Protein AF-A0A453B4H2-F1 (afdb_monomer)

Radius of gyration: 14.05 Å; Cα contacts (8 Å, |Δi|>4): 141; chains: 1; bounding box: 29×23×52 Å

pLDDT: mean 83.62, std 16.81, range [34.38, 98.0]

Solvent-accessible surface area (backbone atoms only — not comparable to full-atom values): 5485 Å² total; per-residue (Å²): 131,85,78,70,83,67,86,70,50,52,25,37,33,39,45,48,61,39,77,79,35,40,33,42,37,40,40,33,31,71,83,77,72,44,76,48,77,50,73,50,70,50,88,56,95,78,44,57,68,60,50,52,51,48,64,71,58,46,49,67,32,55,40,44,73,66,66,92,77,44,59,90,72,42,47,65,68,54,53,52,42,66,75,74,42,88,73,39,64,80,119

Structure (mmCIF, N/CA/C/O backbone):
data_AF-A0A453B4H2-F1
#
_entry.id   AF-A0A453B4H2-F1
#
loop_
_atom_site.group_PDB
_atom_site.id
_atom_site.type_symbol
_atom_site.label_atom_id
_atom_site.label_alt_id
_atom_site.label_comp_id
_atom_site.label_asym_id
_atom_site.label_entity_id
_atom_site.label_seq_id
_atom_site.pdbx_PDB_ins_code
_atom_site.Cartn_x
_atom_site.Cartn_y
_atom_site.Cartn_z
_atom_site.occupancy
_atom_site.B_iso_or_equiv
_atom_site.auth_seq_id
_atom_site.auth_comp_id
_atom_site.auth_asym_id
_atom_site.auth_atom_id
_atom_site.pdbx_PDB_model_num
ATOM 1 N N . GLY A 1 1 ? 1.262 -10.638 36.484 1.00 34.38 1 GLY A N 1
ATOM 2 C CA . GLY A 1 1 ? 0.414 -9.624 35.836 1.00 34.38 1 GLY A CA 1
ATOM 3 C C . GLY A 1 1 ? -0.126 -10.219 34.561 1.00 34.38 1 GLY A C 1
ATOM 4 O O . GLY A 1 1 ? 0.646 -10.834 33.841 1.00 34.38 1 GLY A O 1
ATOM 5 N N . VAL A 1 2 ? -1.432 -10.122 34.328 1.00 39.19 2 VAL A N 1
ATOM 6 C CA . VAL A 1 2 ? -2.045 -10.561 33.070 1.00 39.19 2 VAL A CA 1
ATOM 7 C C . VAL A 1 2 ? -1.679 -9.529 32.011 1.00 39.19 2 VAL A C 1
ATOM 9 O O . VAL A 1 2 ? -2.105 -8.380 32.100 1.00 39.19 2 VAL A O 1
ATOM 12 N N . THR A 1 3 ? -0.861 -9.917 31.039 1.00 41.78 3 THR A N 1
ATOM 13 C CA . THR A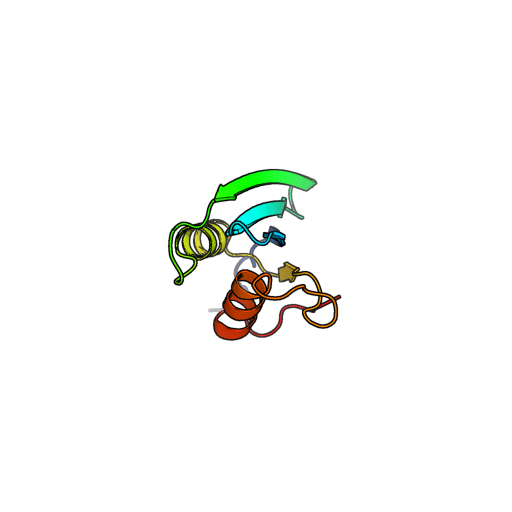 1 3 ? -0.668 -9.129 29.824 1.00 41.78 3 THR A CA 1
ATOM 14 C C . THR A 1 3 ? -1.994 -9.160 29.076 1.00 41.78 3 THR A C 1
ATOM 16 O O . THR A 1 3 ? -2.334 -10.169 28.462 1.00 41.78 3 THR A O 1
ATOM 19 N N . ILE A 1 4 ? -2.785 -8.089 29.170 1.00 51.50 4 ILE A N 1
ATOM 20 C CA . ILE A 1 4 ? -3.865 -7.866 28.208 1.00 51.50 4 ILE A CA 1
ATOM 21 C C . ILE A 1 4 ? -3.162 -7.846 26.855 1.00 51.50 4 ILE A C 1
ATOM 23 O O . ILE A 1 4 ? -2.243 -7.050 26.669 1.00 51.50 4 ILE A O 1
ATOM 27 N N . ALA A 1 5 ? -3.504 -8.782 25.968 1.00 52.59 5 ALA A N 1
ATOM 28 C CA . ALA A 1 5 ? -3.020 -8.779 24.596 1.00 52.59 5 ALA A CA 1
ATOM 29 C C . ALA A 1 5 ? -3.373 -7.407 24.010 1.00 52.59 5 ALA A C 1
ATOM 31 O O . ALA A 1 5 ? -4.542 -7.132 23.749 1.00 52.59 5 ALA A O 1
ATOM 32 N N . GLY A 1 6 ? -2.369 -6.526 23.965 1.00 52.59 6 GLY A N 1
ATOM 33 C CA . GLY A 1 6 ? -2.528 -5.114 23.662 1.00 52.59 6 GLY A CA 1
ATOM 34 C C . GLY A 1 6 ? -3.232 -4.939 22.327 1.00 52.59 6 GLY A C 1
ATOM 35 O O . GLY A 1 6 ? -3.016 -5.728 21.409 1.00 52.59 6 GLY A O 1
ATOM 36 N N . ASP A 1 7 ? -4.102 -3.936 22.290 1.00 62.72 7 ASP A N 1
ATOM 37 C CA . ASP A 1 7 ? -4.931 -3.492 21.172 1.00 62.72 7 ASP A CA 1
ATOM 38 C C . ASP A 1 7 ? -4.197 -3.680 19.831 1.00 62.72 7 ASP A C 1
ATOM 40 O O . ASP A 1 7 ? -3.326 -2.891 19.464 1.00 62.72 7 ASP A O 1
ATOM 44 N N . ARG A 1 8 ? -4.474 -4.787 19.126 1.00 75.94 8 ARG A N 1
ATOM 45 C CA . ARG A 1 8 ? -3.884 -5.009 17.801 1.00 75.94 8 ARG A CA 1
ATOM 46 C C . ARG A 1 8 ? -4.388 -3.897 16.884 1.00 75.94 8 ARG A C 1
ATOM 48 O O . ARG A 1 8 ? -5.563 -3.531 16.964 1.00 75.94 8 ARG A O 1
ATOM 55 N N . SER A 1 9 ? -3.524 -3.384 16.012 1.00 86.62 9 SER A N 1
ATOM 56 C CA . SER A 1 9 ? -3.883 -2.324 15.067 1.00 86.62 9 SER A CA 1
ATOM 57 C C . SER A 1 9 ? -5.185 -2.639 14.330 1.00 86.62 9 SER A C 1
ATOM 59 O O . SER A 1 9 ? -5.430 -3.764 13.917 1.00 86.62 9 SER A O 1
ATOM 61 N N . SER A 1 10 ? -6.069 -1.668 14.156 1.00 92.94 10 SER A N 1
ATOM 62 C CA . SER A 1 10 ? -7.333 -1.876 13.438 1.00 92.94 10 SER A CA 1
ATOM 63 C C . SER A 1 10 ? -7.197 -1.670 11.930 1.00 92.94 10 SER A C 1
ATOM 65 O O . SER A 1 10 ? -8.195 -1.759 11.214 1.00 92.94 10 SER A O 1
ATOM 67 N N . PHE A 1 11 ? -5.984 -1.400 11.441 1.00 95.19 11 PHE A N 1
ATOM 68 C CA . PHE A 1 11 ? -5.749 -1.081 10.042 1.00 95.19 11 PHE A CA 1
ATOM 69 C C . PHE A 1 11 ? -5.626 -2.325 9.162 1.00 95.19 11 PHE A C 1
ATOM 71 O O . PHE A 1 11 ? -4.876 -3.266 9.447 1.00 95.19 11 PHE A O 1
ATOM 78 N N . VAL A 1 12 ? -6.330 -2.273 8.034 1.00 95.50 12 VAL A N 1
ATOM 79 C CA . VAL A 1 12 ? -6.130 -3.124 6.860 1.00 95.50 12 VAL A CA 1
ATOM 80 C C . VAL A 1 12 ? -5.631 -2.233 5.728 1.00 95.50 12 VAL A C 1
ATOM 82 O O . VAL A 1 12 ? -6.239 -1.203 5.441 1.00 95.50 12 VAL A O 1
ATOM 85 N N . ILE A 1 13 ? -4.531 -2.615 5.084 1.00 96.25 13 ILE A N 1
ATOM 86 C CA . ILE A 1 13 ? -3.922 -1.842 3.996 1.00 96.25 13 ILE A CA 1
ATOM 87 C C . ILE A 1 13 ? -4.040 -2.614 2.688 1.00 96.25 13 ILE A C 1
ATOM 89 O O . ILE A 1 13 ? -3.564 -3.737 2.596 1.00 96.25 13 ILE A O 1
ATOM 93 N N . GLY A 1 14 ? -4.623 -2.008 1.661 1.00 95.88 14 GLY A N 1
ATOM 94 C CA . GLY A 1 14 ? -4.482 -2.445 0.275 1.00 95.88 14 GLY A CA 1
ATOM 95 C C . GLY A 1 14 ? -3.341 -1.695 -0.404 1.00 9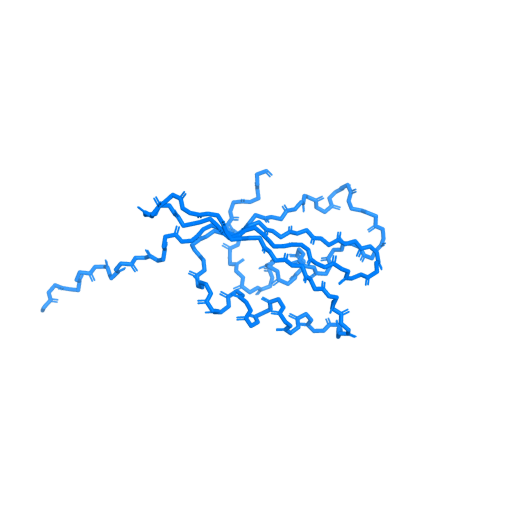5.88 14 GLY A C 1
ATOM 96 O O . GLY A 1 14 ? -3.258 -0.473 -0.270 1.00 95.88 14 GLY A O 1
ATOM 97 N N . LEU A 1 15 ? -2.487 -2.403 -1.142 1.00 95.56 15 LEU A N 1
ATOM 98 C CA . LEU A 1 15 ? -1.444 -1.797 -1.971 1.00 95.56 15 LEU A CA 1
ATOM 99 C C . LEU A 1 15 ? -1.561 -2.276 -3.415 1.00 95.56 15 LEU A C 1
ATOM 101 O O . LEU A 1 15 ? -1.772 -3.459 -3.666 1.00 95.56 15 LEU A O 1
ATOM 105 N N . ILE A 1 16 ? -1.353 -1.370 -4.361 1.00 93.06 16 ILE A N 1
ATOM 106 C CA . ILE A 1 16 ? -1.225 -1.681 -5.786 1.00 93.06 16 ILE A CA 1
ATOM 107 C C . ILE A 1 16 ? -0.087 -0.858 -6.371 1.00 93.06 16 ILE A C 1
ATOM 109 O O . ILE A 1 16 ? 0.115 0.281 -5.963 1.00 93.06 16 ILE A O 1
ATOM 113 N N . GLU A 1 17 ? 0.636 -1.415 -7.335 1.00 93.06 17 GLU A N 1
ATOM 114 C CA . GLU A 1 17 ? 1.650 -0.681 -8.085 1.00 93.06 17 GLU A CA 1
ATOM 115 C C . GLU A 1 17 ? 1.439 -0.817 -9.592 1.00 93.06 17 GLU A C 1
ATOM 117 O O . GLU A 1 17 ? 0.830 -1.782 -10.062 1.00 93.06 17 GLU A O 1
ATOM 122 N N . ASN A 1 18 ? 1.964 0.140 -10.354 1.00 90.19 18 ASN A N 1
ATOM 123 C CA . ASN A 1 18 ? 2.069 0.053 -11.808 1.00 90.19 18 ASN A CA 1
ATOM 124 C C . ASN A 1 18 ? 3.533 -0.057 -12.274 1.00 90.19 18 ASN A C 1
ATOM 126 O O . ASN A 1 18 ? 4.473 0.009 -11.485 1.00 90.19 18 ASN A O 1
ATOM 130 N N . ARG A 1 19 ? 3.741 -0.194 -13.592 1.00 87.94 19 ARG A N 1
ATOM 131 C CA . ARG A 1 19 ? 5.086 -0.318 -14.195 1.00 87.94 19 ARG A CA 1
ATOM 132 C C . ARG A 1 19 ? 5.986 0.903 -13.976 1.00 87.94 19 ARG A C 1
ATOM 134 O O . ARG A 1 19 ? 7.200 0.784 -14.094 1.00 87.94 19 ARG A O 1
ATOM 141 N N . ALA A 1 20 ? 5.407 2.064 -13.677 1.00 89.56 20 ALA A N 1
ATOM 142 C CA . ALA A 1 20 ? 6.143 3.284 -13.362 1.00 89.56 20 ALA A CA 1
ATOM 143 C C . ALA A 1 20 ? 6.508 3.384 -11.869 1.00 89.56 20 ALA A C 1
ATOM 145 O O . ALA A 1 20 ? 7.004 4.424 -11.440 1.00 89.56 20 ALA A O 1
ATOM 146 N N . LYS A 1 21 ? 6.262 2.320 -11.086 1.00 90.94 21 LYS A N 1
ATOM 147 C CA . LYS A 1 21 ? 6.384 2.289 -9.621 1.00 90.94 21 LYS A CA 1
ATOM 148 C C . LYS A 1 21 ? 5.508 3.322 -8.917 1.00 90.94 21 LYS A C 1
ATOM 150 O O . LYS A 1 21 ? 5.800 3.743 -7.803 1.00 90.94 21 LYS A O 1
ATOM 155 N N . GLU A 1 22 ? 4.426 3.743 -9.550 1.00 94.62 22 GLU A N 1
ATOM 156 C CA . GLU A 1 22 ? 3.386 4.491 -8.865 1.00 94.62 22 GLU A CA 1
ATOM 157 C C . GLU A 1 22 ? 2.615 3.519 -7.977 1.00 94.62 22 GLU A C 1
ATOM 159 O O . GLU A 1 22 ? 2.066 2.529 -8.466 1.00 94.62 22 GLU A O 1
ATOM 164 N N . VAL A 1 23 ? 2.611 3.784 -6.676 1.00 95.62 23 VAL A N 1
ATOM 165 C CA . VAL A 1 23 ? 1.976 2.960 -5.655 1.00 95.62 23 VAL A CA 1
ATOM 166 C C . VAL A 1 23 ? 0.718 3.662 -5.166 1.00 95.62 23 VAL A C 1
ATOM 168 O O . VAL A 1 23 ? 0.770 4.794 -4.682 1.00 95.62 23 VAL A O 1
ATOM 171 N N . GLY A 1 24 ? -0.414 2.975 -5.280 1.00 96.69 24 GLY A N 1
ATOM 172 C CA . GLY A 1 24 ? -1.670 3.340 -4.637 1.00 96.69 24 GLY A CA 1
ATOM 173 C C . GLY A 1 24 ? -1.823 2.609 -3.306 1.00 96.69 24 GLY A C 1
ATOM 174 O O . GLY A 1 24 ? -1.521 1.417 -3.206 1.00 96.69 24 GLY A O 1
ATOM 175 N N . VAL A 1 25 ? -2.311 3.316 -2.290 1.00 97.50 25 VAL A N 1
ATOM 176 C CA . VAL A 1 25 ? -2.540 2.792 -0.940 1.00 97.50 25 VAL A CA 1
ATOM 177 C C . VAL A 1 25 ? -3.966 3.090 -0.505 1.00 97.50 25 VAL A C 1
ATOM 179 O O . VAL A 1 25 ? -4.435 4.224 -0.604 1.00 97.50 25 VAL A O 1
ATOM 182 N N . ALA A 1 26 ? -4.633 2.071 0.026 1.00 98.00 26 ALA A N 1
ATOM 183 C CA . ALA A 1 26 ? -5.924 2.184 0.687 1.00 98.00 26 ALA A CA 1
ATOM 184 C C . ALA A 1 26 ? -5.795 1.697 2.131 1.00 98.00 26 ALA A C 1
ATOM 186 O O . ALA A 1 26 ? -5.658 0.500 2.365 1.00 98.00 26 ALA A O 1
ATOM 187 N N . ALA A 1 27 ? -5.821 2.616 3.093 1.00 97.50 27 ALA A N 1
ATOM 188 C CA . ALA A 1 27 ? -5.738 2.310 4.513 1.00 97.50 27 ALA A CA 1
ATOM 189 C C . ALA A 1 27 ? -7.116 2.394 5.164 1.00 97.50 27 ALA A C 1
ATOM 191 O O . ALA A 1 27 ? -7.679 3.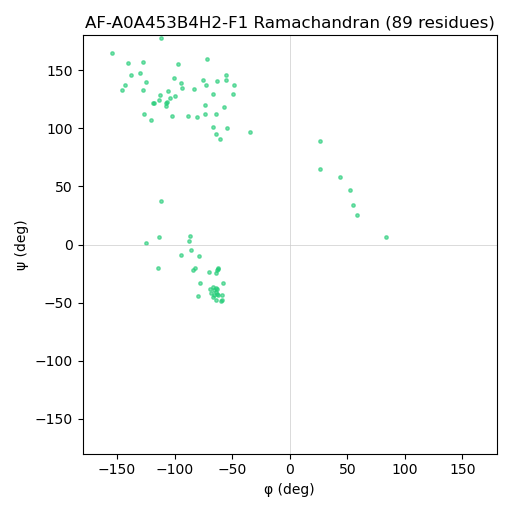481 5.283 1.00 97.50 27 ALA A O 1
ATOM 192 N N . PHE A 1 28 ? -7.663 1.253 5.572 1.00 97.81 28 PHE A N 1
ATOM 193 C CA . PHE A 1 28 ? -8.977 1.165 6.195 1.00 97.81 28 PHE A CA 1
ATOM 194 C C . PHE A 1 28 ? -8.854 0.862 7.686 1.00 97.81 28 PHE A C 1
ATOM 196 O O . PHE A 1 28 ? -8.324 -0.184 8.062 1.00 97.81 28 PHE A O 1
ATOM 203 N N . ASP A 1 29 ? -9.354 1.761 8.529 1.00 96.44 29 ASP A N 1
ATOM 204 C CA . ASP A 1 29 ? -9.459 1.549 9.970 1.00 96.44 29 ASP A CA 1
ATOM 205 C C . ASP A 1 29 ? -10.796 0.876 10.304 1.00 96.44 29 ASP A C 1
ATOM 207 O O . ASP A 1 29 ? -11.858 1.499 10.244 1.00 96.44 29 ASP A O 1
ATOM 211 N N . LEU A 1 30 ? -10.742 -0.389 10.723 1.00 94.44 30 LEU A N 1
ATOM 212 C CA . LEU A 1 30 ? -11.920 -1.168 11.113 1.00 94.44 30 LEU A CA 1
ATOM 213 C C . LEU A 1 30 ? -12.644 -0.605 12.344 1.00 94.44 30 LEU A C 1
ATOM 215 O O . LEU A 1 30 ? -13.831 -0.875 12.521 1.00 94.44 30 LEU A O 1
ATOM 219 N N . ARG A 1 31 ? -11.951 0.147 13.208 1.00 93.81 31 ARG A N 1
ATOM 220 C CA . ARG A 1 31 ? -12.523 0.684 14.450 1.00 93.81 31 ARG A CA 1
ATOM 221 C C . ARG A 1 31 ? -13.369 1.924 14.176 1.00 93.81 31 ARG A C 1
ATOM 223 O O . ARG A 1 31 ? -14.458 2.043 14.7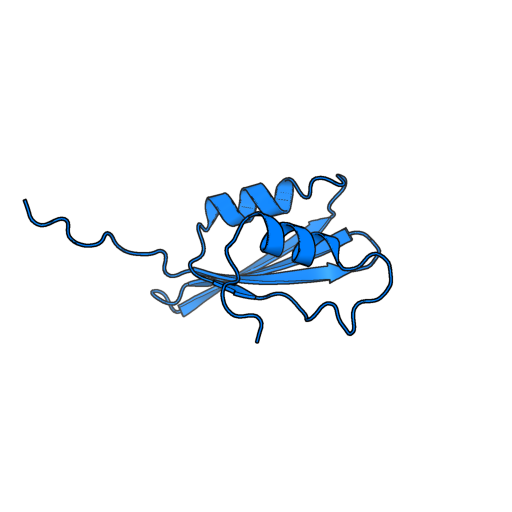27 1.00 93.81 31 ARG A O 1
ATOM 230 N N . SER A 1 32 ? -12.875 2.832 13.337 1.00 96.12 32 SER A N 1
ATOM 231 C CA . SER A 1 32 ? -13.580 4.070 12.971 1.00 96.12 32 SER A CA 1
ATOM 232 C C . SER A 1 32 ? -14.397 3.968 11.679 1.00 96.12 32 SER A C 1
ATOM 234 O O . SER A 1 32 ? -15.152 4.889 11.375 1.00 96.12 32 SER A O 1
ATOM 236 N N . ALA A 1 33 ? -14.252 2.874 10.924 1.00 96.44 33 ALA A N 1
ATOM 237 C CA . ALA A 1 33 ? -14.785 2.715 9.571 1.00 96.44 33 ALA A CA 1
ATOM 238 C C . ALA A 1 33 ? -14.332 3.832 8.607 1.00 96.44 33 ALA A C 1
ATOM 240 O O . ALA A 1 33 ? -15.079 4.238 7.715 1.00 96.44 33 ALA A O 1
ATOM 241 N N . SER A 1 34 ? -13.105 4.335 8.783 1.00 97.31 34 SER A N 1
ATOM 2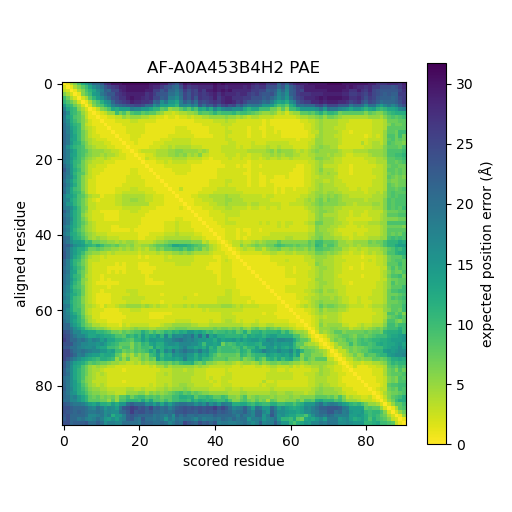42 C CA . SER A 1 34 ? -12.524 5.390 7.947 1.00 97.31 34 SER A CA 1
ATOM 243 C C . SER A 1 34 ? -11.562 4.826 6.901 1.00 97.31 34 SER A C 1
ATOM 245 O O . SER A 1 34 ? -10.833 3.867 7.153 1.00 97.31 34 SER A O 1
ATOM 247 N N . LEU A 1 35 ? -11.570 5.428 5.707 1.00 97.75 35 LEU A N 1
ATOM 248 C CA . LEU A 1 35 ? -10.714 5.047 4.585 1.00 97.75 35 LEU A CA 1
ATOM 249 C C . LEU A 1 35 ? -9.803 6.211 4.197 1.00 97.75 35 LEU A C 1
ATOM 251 O O . LEU A 1 35 ? -10.277 7.282 3.825 1.00 97.75 35 LEU A O 1
ATOM 255 N N . HIS A 1 36 ? -8.496 5.978 4.246 1.00 97.56 36 HIS A N 1
ATOM 256 C CA . HIS A 1 36 ? -7.474 6.922 3.812 1.00 97.56 36 HIS A CA 1
ATOM 257 C C . HIS A 1 36 ? -6.863 6.416 2.504 1.00 97.56 36 HIS A C 1
ATOM 259 O O . HIS A 1 36 ? -6.326 5.310 2.449 1.00 97.56 36 HIS A O 1
ATOM 265 N N . LEU A 1 37 ? -6.946 7.227 1.451 1.00 98.00 37 LEU A N 1
ATOM 266 C CA . LEU A 1 37 ? -6.356 6.927 0.149 1.00 98.00 37 LEU A CA 1
ATOM 267 C C . LEU A 1 37 ? -5.116 7.792 -0.057 1.00 98.00 37 LEU A C 1
ATOM 269 O O . LEU A 1 37 ? -5.163 9.004 0.157 1.00 98.00 37 LEU A O 1
ATOM 273 N N . SER A 1 38 ? -4.016 7.183 -0.483 1.00 96.69 38 SER A N 1
ATOM 274 C CA . SER A 1 38 ? -2.804 7.911 -0.856 1.00 96.69 38 SER A CA 1
ATOM 275 C C . SER A 1 38 ? -2.146 7.304 -2.088 1.00 96.69 38 SER A C 1
ATOM 277 O O . SER A 1 38 ? -2.358 6.139 -2.427 1.00 96.69 38 SER A O 1
ATOM 279 N N . GLN A 1 39 ? -1.372 8.127 -2.790 1.00 97.06 39 GLN A N 1
ATOM 280 C CA . GLN A 1 39 ? -0.661 7.743 -3.999 1.00 97.06 39 GLN A CA 1
ATOM 281 C C . GLN A 1 39 ? 0.697 8.440 -4.032 1.00 97.06 39 GLN A C 1
ATOM 283 O O . GLN A 1 39 ? 0.800 9.620 -3.692 1.00 97.06 39 GLN A O 1
ATOM 288 N N . TYR A 1 40 ? 1.737 7.711 -4.421 1.00 96.06 40 TYR A N 1
ATOM 289 C CA . TYR A 1 40 ? 3.092 8.241 -4.575 1.00 96.06 40 TYR A CA 1
ATOM 290 C C . TYR A 1 40 ? 3.886 7.408 -5.579 1.00 96.06 40 TYR A C 1
ATOM 292 O O . TYR A 1 40 ? 3.502 6.294 -5.921 1.00 96.06 40 TYR A O 1
ATOM 300 N N . ILE A 1 41 ? 5.008 7.946 -6.049 1.00 94.88 41 ILE A N 1
ATOM 301 C CA . ILE A 1 41 ? 5.931 7.239 -6.941 1.00 94.88 41 ILE A CA 1
ATOM 302 C C . ILE A 1 41 ? 7.097 6.702 -6.115 1.00 94.88 41 ILE A C 1
ATOM 304 O O . ILE A 1 41 ? 7.760 7.471 -5.415 1.00 94.88 41 ILE A O 1
ATOM 308 N N . GLU A 1 42 ? 7.391 5.406 -6.235 1.00 94.31 42 GLU A N 1
ATOM 309 C CA . GLU A 1 42 ? 8.628 4.838 -5.716 1.00 94.31 42 GLU A CA 1
ATOM 310 C C . GLU A 1 42 ? 9.805 5.086 -6.647 1.00 94.31 42 GLU A C 1
ATOM 312 O O . GLU A 1 42 ? 9.957 4.487 -7.710 1.00 94.31 42 GLU A O 1
ATOM 317 N N . THR A 1 43 ? 10.702 5.954 -6.193 1.00 88.25 43 THR A N 1
ATOM 318 C CA . THR A 1 43 ? 11.943 6.275 -6.898 1.00 88.25 43 THR A CA 1
ATOM 319 C C . THR A 1 43 ? 13.059 5.274 -6.592 1.00 88.25 43 THR A C 1
ATOM 321 O O . THR A 1 43 ? 13.977 5.109 -7.393 1.00 88.25 43 THR A O 1
ATOM 324 N N . SER A 1 44 ? 12.974 4.561 -5.463 1.00 84.31 44 SER A N 1
ATOM 325 C CA . SER A 1 44 ? 13.957 3.562 -5.037 1.00 84.31 44 SER A CA 1
ATOM 326 C C . SER A 1 44 ? 13.537 2.133 -5.403 1.00 84.31 44 SER A C 1
ATOM 328 O O . SER A 1 44 ? 12.360 1.805 -5.530 1.00 84.31 44 SER A O 1
ATOM 330 N N . CYS A 1 45 ? 14.505 1.225 -5.541 1.00 85.00 45 CYS A N 1
ATOM 331 C CA . CYS A 1 45 ? 14.241 -0.220 -5.601 1.00 85.00 45 CYS A CA 1
ATOM 332 C C . CYS A 1 45 ? 13.997 -0.841 -4.215 1.00 85.00 45 CYS A C 1
ATOM 334 O O . CYS A 1 45 ? 13.591 -1.995 -4.129 1.00 85.00 45 CYS A O 1
ATOM 336 N N . SER A 1 46 ? 14.247 -0.101 -3.130 1.00 88.06 46 SER A N 1
ATOM 337 C CA . SER A 1 46 ? 14.045 -0.575 -1.755 1.00 88.06 46 SER A CA 1
ATOM 338 C C . SER A 1 46 ? 12.618 -0.393 -1.227 1.00 88.06 46 SER A C 1
ATOM 340 O O . SER A 1 46 ? 12.351 -0.855 -0.113 1.00 88.06 46 SER A O 1
ATOM 342 N N . TYR A 1 47 ? 11.736 0.257 -1.996 1.00 93.44 47 TYR A N 1
ATOM 343 C CA . TYR A 1 47 ? 10.350 0.579 -1.633 1.00 93.44 47 TYR A CA 1
ATOM 344 C C . TYR A 1 47 ? 10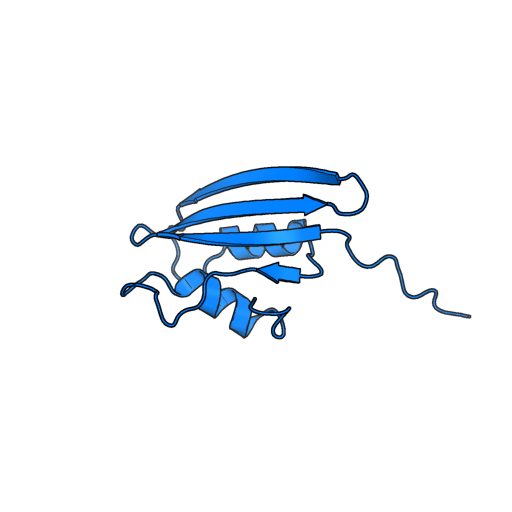.234 1.301 -0.278 1.00 93.44 47 TYR A C 1
ATOM 346 O O . TYR A 1 47 ? 9.457 0.918 0.601 1.00 93.44 47 TYR A O 1
ATOM 354 N N . GLN A 1 48 ? 11.074 2.316 -0.062 1.00 93.50 48 GLN A N 1
ATOM 355 C CA . GLN A 1 48 ? 11.242 2.937 1.251 1.00 93.50 48 GLN A CA 1
ATOM 356 C C . GLN A 1 48 ? 10.007 3.731 1.681 1.00 93.50 48 GLN A C 1
ATOM 358 O O . GLN A 1 48 ? 9.644 3.650 2.853 1.00 93.50 48 GLN A O 1
ATOM 363 N N . ASN A 1 49 ? 9.324 4.442 0.774 1.00 94.62 49 ASN A N 1
ATOM 364 C CA . ASN A 1 49 ? 8.111 5.173 1.162 1.00 94.62 49 ASN A CA 1
ATOM 365 C C . ASN A 1 49 ? 6.996 4.202 1.573 1.00 94.62 49 ASN A C 1
ATOM 367 O O . ASN A 1 49 ? 6.322 4.426 2.578 1.00 94.62 49 ASN A O 1
ATOM 371 N N . THR A 1 50 ? 6.867 3.074 0.866 1.00 94.81 50 THR A N 1
ATOM 372 C CA . THR A 1 50 ? 5.920 2.007 1.214 1.00 94.81 50 THR A CA 1
ATOM 373 C C . THR A 1 50 ? 6.231 1.396 2.573 1.00 94.81 50 THR A C 1
ATOM 375 O O . THR A 1 50 ? 5.322 1.242 3.385 1.00 94.81 50 THR A O 1
ATOM 378 N N . LYS A 1 51 ? 7.507 1.119 2.878 1.00 93.62 51 LYS A N 1
ATOM 379 C CA . LYS A 1 51 ? 7.919 0.659 4.217 1.00 93.62 51 LYS A CA 1
ATOM 380 C C . LYS A 1 51 ? 7.554 1.664 5.301 1.00 93.62 51 LYS A C 1
ATOM 382 O O . LYS A 1 51 ? 6.982 1.278 6.313 1.00 93.62 51 LYS A O 1
ATOM 387 N N . THR A 1 52 ? 7.862 2.942 5.089 1.00 93.81 52 THR A N 1
ATOM 388 C CA . THR A 1 52 ? 7.551 4.005 6.053 1.00 93.81 52 THR A CA 1
ATOM 389 C C . THR A 1 52 ? 6.049 4.080 6.330 1.00 93.81 52 THR A C 1
ATOM 391 O O . THR A 1 52 ? 5.652 4.152 7.489 1.00 93.81 52 THR A O 1
ATOM 394 N N . LEU A 1 53 ? 5.205 3.995 5.297 1.00 94.12 53 LEU A N 1
ATOM 395 C CA . LEU A 1 53 ? 3.747 3.984 5.458 1.00 94.12 53 LEU A CA 1
ATOM 396 C C . LEU A 1 53 ? 3.241 2.741 6.191 1.00 94.12 53 LEU A C 1
ATOM 398 O O . LEU A 1 53 ? 2.399 2.859 7.077 1.00 94.12 53 LEU A O 1
ATOM 402 N N . LEU A 1 54 ? 3.759 1.558 5.858 1.00 92.75 54 LEU A N 1
ATOM 403 C CA . LEU A 1 54 ? 3.383 0.327 6.551 1.00 92.75 54 LEU A CA 1
ATOM 404 C C . LEU A 1 54 ? 3.803 0.353 8.026 1.00 92.75 54 LEU A C 1
ATOM 406 O O . LEU A 1 54 ? 3.039 -0.093 8.873 1.00 92.75 54 LEU A O 1
ATOM 410 N N . HIS A 1 55 ? 4.964 0.925 8.355 1.00 91.81 55 HIS A N 1
ATOM 411 C CA . HIS A 1 55 ? 5.364 1.154 9.746 1.00 91.81 55 HIS A CA 1
ATOM 412 C C . HIS A 1 55 ? 4.479 2.179 10.459 1.00 91.81 55 HIS A C 1
ATOM 414 O O . HIS A 1 55 ? 4.204 2.015 11.641 1.00 91.81 55 HIS A O 1
ATOM 420 N N . PHE A 1 56 ? 4.035 3.226 9.760 1.00 92.88 56 PHE A N 1
ATOM 421 C CA . PHE A 1 56 ? 3.168 4.254 10.333 1.00 92.88 56 PHE A CA 1
ATOM 422 C C . PHE A 1 56 ? 1.776 3.716 10.691 1.00 92.88 56 PHE A C 1
ATOM 424 O O . PHE A 1 56 ? 1.275 4.000 11.775 1.00 92.88 56 PHE A O 1
ATOM 431 N N . TYR A 1 57 ? 1.156 2.940 9.797 1.00 92.88 57 TYR A N 1
ATOM 432 C CA . TYR A 1 57 ? -0.173 2.360 10.031 1.00 92.88 57 TYR A CA 1
ATOM 433 C C . TYR A 1 57 ? -0.152 1.078 10.873 1.00 92.88 57 TYR A C 1
ATOM 435 O O . TYR A 1 57 ? -1.193 0.691 11.403 1.00 92.88 57 TYR A O 1
ATOM 443 N N . ASP A 1 58 ? 1.004 0.412 10.953 1.00 91.44 58 ASP A N 1
ATOM 444 C CA . ASP A 1 58 ? 1.207 -0.871 11.635 1.00 91.44 58 ASP A CA 1
ATOM 445 C C . ASP A 1 58 ? 0.075 -1.881 11.357 1.00 91.44 58 ASP A C 1
ATOM 447 O O . ASP A 1 58 ? -0.652 -2.266 12.265 1.00 91.44 58 ASP A O 1
ATOM 451 N N . PRO A 1 59 ? -0.206 -2.246 10.096 1.00 92.06 59 PRO A N 1
ATOM 452 C CA . PRO A 1 59 ? -1.452 -2.925 9.778 1.00 92.06 59 PRO A CA 1
ATOM 453 C C . PRO A 1 59 ? -1.468 -4.392 10.194 1.00 92.06 59 PRO A C 1
ATOM 455 O O . PRO A 1 59 ? -0.521 -5.142 9.961 1.00 92.06 59 PRO A O 1
ATOM 458 N N . ASN A 1 60 ? -2.623 -4.852 10.678 1.00 90.31 60 ASN A N 1
ATOM 459 C CA . ASN A 1 60 ? -2.838 -6.274 10.952 1.00 90.31 60 ASN A CA 1
ATOM 460 C C . ASN A 1 60 ? -2.925 -7.111 9.669 1.00 90.31 60 ASN A C 1
ATOM 462 O O . ASN A 1 60 ? -2.753 -8.333 9.691 1.00 90.31 60 ASN A O 1
ATOM 466 N N . THR A 1 61 ? -3.288 -6.497 8.543 1.00 90.38 61 THR A N 1
ATOM 467 C CA . THR A 1 61 ? -3.426 -7.185 7.257 1.00 90.38 61 THR A CA 1
ATOM 468 C C . THR A 1 61 ? -3.021 -6.274 6.112 1.00 90.38 61 THR A C 1
ATOM 470 O O . THR A 1 61 ? -3.462 -5.128 6.045 1.00 90.38 61 THR A O 1
ATOM 473 N N . VAL A 1 62 ? -2.210 -6.813 5.200 1.00 93.31 62 VAL A N 1
ATOM 474 C CA . VAL A 1 62 ? -1.823 -6.155 3.952 1.00 93.31 62 VAL A CA 1
ATOM 475 C C . VAL A 1 62 ? -2.335 -6.990 2.783 1.00 93.31 62 VAL A C 1
ATOM 477 O O . VAL A 1 62 ? -2.005 -8.166 2.670 1.00 93.31 62 VAL A O 1
ATOM 480 N N . ILE A 1 63 ? -3.149 -6.382 1.929 1.00 92.56 63 ILE A N 1
ATOM 481 C CA . ILE A 1 63 ? -3.743 -6.989 0.741 1.00 92.56 63 ILE A CA 1
ATOM 482 C C . ILE A 1 63 ? -2.975 -6.471 -0.473 1.00 92.56 63 ILE A C 1
ATOM 484 O O . ILE A 1 63 ? -2.857 -5.262 -0.672 1.00 92.56 63 ILE A O 1
ATOM 488 N N . VAL A 1 64 ? -2.470 -7.389 -1.294 1.00 91.19 64 VAL A N 1
ATOM 489 C CA . VAL A 1 64 ? -1.774 -7.087 -2.551 1.00 91.19 64 VAL A CA 1
ATOM 490 C C . VAL A 1 64 ? -2.361 -7.924 -3.689 1.00 91.19 64 VAL A C 1
ATOM 492 O O . VAL A 1 64 ? -2.771 -9.063 -3.441 1.00 91.19 64 VAL A O 1
ATOM 495 N N . PRO A 1 65 ? -2.399 -7.410 -4.932 1.00 84.25 65 PRO A N 1
ATOM 496 C CA . PRO A 1 65 ? -2.796 -8.192 -6.092 1.00 84.25 65 PRO A CA 1
ATOM 497 C C . PRO A 1 65 ? -1.961 -9.475 -6.249 1.00 84.25 65 PRO A C 1
ATOM 499 O O . PRO A 1 65 ? -0.762 -9.484 -5.953 1.00 84.25 65 PRO A O 1
ATOM 502 N N . PRO A 1 66 ? -2.555 -10.571 -6.750 1.00 79.50 66 PRO A N 1
ATOM 503 C CA . PRO A 1 66 ? -1.826 -11.809 -6.976 1.00 79.50 66 PRO A CA 1
ATOM 504 C C . PRO A 1 66 ? -0.769 -11.648 -8.079 1.00 79.50 66 PRO A C 1
ATOM 506 O O . PRO A 1 66 ? -1.070 -11.269 -9.208 1.00 79.50 66 PRO A O 1
ATOM 509 N N . ASN A 1 67 ? 0.467 -12.065 -7.789 1.00 73.88 67 ASN A N 1
ATOM 510 C CA . ASN A 1 67 ? 1.595 -11.965 -8.730 1.00 73.88 67 ASN A CA 1
ATOM 511 C C . ASN A 1 67 ? 1.398 -12.773 -10.024 1.00 73.88 67 ASN A C 1
ATOM 513 O O . ASN A 1 67 ? 2.057 -12.504 -11.020 1.00 73.88 67 ASN A O 1
ATOM 517 N N . LYS A 1 68 ? 0.497 -13.766 -10.031 1.00 64.62 68 LYS A N 1
ATOM 518 C CA . LYS A 1 68 ? 0.260 -14.646 -11.190 1.00 64.62 68 LYS A CA 1
ATOM 519 C C . LYS A 1 68 ? -0.268 -13.902 -12.420 1.00 64.62 68 LYS A C 1
ATOM 521 O O . LYS A 1 68 ? -0.144 -14.415 -13.525 1.00 64.62 68 LYS A O 1
ATOM 526 N N . THR A 1 69 ? -0.873 -12.732 -12.224 1.00 64.81 69 THR A N 1
ATOM 527 C CA . THR A 1 69 ? -1.402 -11.881 -13.299 1.00 64.81 69 THR A CA 1
ATOM 528 C C . THR A 1 69 ? -0.644 -10.560 -13.422 1.00 64.81 69 THR A C 1
ATOM 530 O O . THR A 1 69 ? -1.069 -9.686 -14.175 1.00 64.81 69 THR A O 1
ATOM 533 N N . ALA A 1 70 ? 0.445 -10.380 -12.669 1.00 70.31 70 ALA A N 1
ATOM 534 C CA . ALA A 1 70 ? 1.242 -9.165 -12.728 1.00 70.31 70 ALA A CA 1
ATOM 535 C C . ALA A 1 70 ? 2.043 -9.126 -14.035 1.00 70.31 70 ALA A C 1
ATOM 537 O O . ALA A 1 70 ? 2.613 -10.131 -14.459 1.00 70.31 70 ALA A O 1
ATOM 538 N N . ALA A 1 71 ? 2.091 -7.958 -14.674 1.00 73.56 71 ALA A N 1
ATOM 539 C CA . ALA A 1 71 ? 3.030 -7.744 -15.765 1.00 73.56 71 ALA A CA 1
ATOM 540 C C . ALA A 1 71 ? 4.463 -7.629 -15.223 1.00 73.56 71 ALA A C 1
ATOM 542 O O . ALA A 1 71 ? 4.663 -7.271 -14.058 1.00 73.56 71 ALA A O 1
ATOM 543 N N . ASP A 1 72 ? 5.451 -7.858 -16.090 1.00 70.44 72 ASP A N 1
ATOM 544 C CA . ASP A 1 72 ? 6.860 -7.650 -15.754 1.00 70.44 72 ASP A CA 1
ATOM 545 C C . ASP A 1 72 ? 7.073 -6.267 -15.119 1.00 70.44 72 ASP A C 1
ATOM 547 O O . ASP A 1 72 ? 6.615 -5.241 -15.634 1.00 70.44 72 ASP A O 1
ATOM 551 N N . GLY A 1 73 ? 7.747 -6.252 -13.967 1.00 70.00 73 GLY A N 1
ATOM 552 C CA . GLY A 1 73 ? 8.026 -5.034 -13.206 1.00 70.00 73 GLY A CA 1
ATOM 553 C C . GLY A 1 73 ? 6.911 -4.548 -12.269 1.00 70.00 73 GLY A C 1
ATOM 554 O O . GLY A 1 73 ? 7.078 -3.481 -11.690 1.00 70.00 73 GLY A O 1
ATOM 555 N N . MET A 1 74 ? 5.814 -5.296 -12.082 1.00 81.25 74 MET A N 1
ATOM 556 C CA . MET A 1 74 ? 4.706 -4.957 -11.160 1.00 81.25 74 MET A CA 1
ATOM 557 C C . MET A 1 74 ? 4.601 -5.910 -9.952 1.00 81.25 74 MET A C 1
ATOM 559 O O . MET A 1 74 ? 3.503 -6.309 -9.565 1.00 81.25 74 MET A O 1
ATOM 563 N N . VAL A 1 75 ? 5.740 -6.350 -9.408 1.00 85.31 75 VAL A N 1
ATOM 564 C CA . VAL A 1 75 ? 5.786 -7.283 -8.261 1.00 85.31 75 VAL A CA 1
ATOM 565 C C . VAL A 1 75 ? 6.596 -6.769 -7.068 1.00 85.31 75 VAL A C 1
ATOM 567 O O . VAL A 1 75 ? 6.713 -7.472 -6.068 1.00 85.31 75 VAL A O 1
ATOM 570 N N . GLY A 1 76 ? 7.156 -5.562 -7.135 1.00 89.12 76 GLY A N 1
ATOM 571 C CA . GLY A 1 76 ? 8.007 -5.008 -6.086 1.00 89.12 76 GLY A CA 1
ATOM 572 C C . GLY A 1 76 ? 7.289 -4.782 -4.755 1.00 89.12 76 GLY A C 1
ATOM 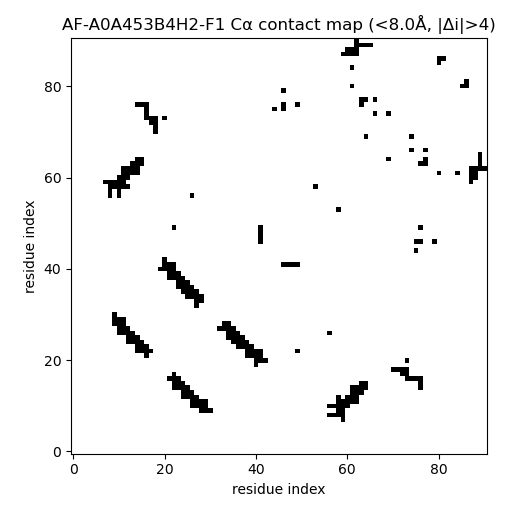573 O O . GLY A 1 76 ? 7.841 -5.119 -3.706 1.00 89.12 76 GLY A O 1
ATOM 574 N N . VAL A 1 77 ? 6.047 -4.295 -4.771 1.00 90.25 77 VAL A N 1
ATOM 575 C CA . VAL A 1 77 ? 5.235 -4.157 -3.550 1.00 90.25 77 VAL A CA 1
ATOM 576 C C . VAL A 1 77 ? 4.847 -5.525 -2.991 1.00 90.25 77 VAL A C 1
ATOM 578 O O . VAL A 1 77 ? 4.943 -5.747 -1.785 1.00 90.25 77 VAL A O 1
ATOM 581 N N . SER A 1 78 ? 4.463 -6.470 -3.847 1.00 88.94 78 SER A N 1
ATOM 582 C CA . SER A 1 78 ? 4.141 -7.830 -3.406 1.00 88.94 78 SER A CA 1
ATOM 583 C C . SER A 1 78 ? 5.353 -8.541 -2.801 1.00 88.94 78 SER A C 1
ATOM 585 O O . SER A 1 78 ? 5.242 -9.158 -1.745 1.00 88.94 78 SER A O 1
ATOM 587 N N . GLU A 1 79 ? 6.530 -8.414 -3.418 1.00 89.44 79 GLU A N 1
ATOM 588 C CA . GLU A 1 79 ? 7.791 -8.934 -2.883 1.00 89.44 79 GLU A CA 1
ATOM 589 C C . GLU A 1 79 ? 8.183 -8.265 -1.564 1.00 89.44 79 GLU A C 1
ATOM 591 O O . GLU A 1 79 ? 8.719 -8.925 -0.670 1.00 89.44 79 GLU A O 1
ATOM 596 N N . LEU A 1 80 ? 7.948 -6.956 -1.432 1.00 89.56 80 LEU A N 1
ATOM 597 C CA . LEU A 1 80 ? 8.172 -6.232 -0.186 1.00 89.56 80 LEU A CA 1
ATOM 598 C C . LEU A 1 80 ? 7.312 -6.815 0.937 1.00 89.56 80 LEU A C 1
ATOM 600 O O . LEU A 1 80 ? 7.829 -7.065 2.028 1.00 89.56 80 LEU A O 1
ATOM 604 N N . VAL A 1 81 ? 6.020 -7.020 0.680 1.00 88.62 81 VAL A N 1
ATOM 605 C CA . VAL A 1 81 ? 5.085 -7.575 1.664 1.00 88.62 81 VAL A CA 1
ATOM 606 C C . VAL A 1 81 ? 5.488 -9.002 2.026 1.00 88.62 81 VAL A C 1
ATOM 608 O O . VAL A 1 81 ? 5.651 -9.284 3.209 1.00 88.62 81 VAL A O 1
ATOM 611 N N . ASP A 1 82 ? 5.776 -9.853 1.038 1.00 85.75 82 ASP A N 1
ATOM 612 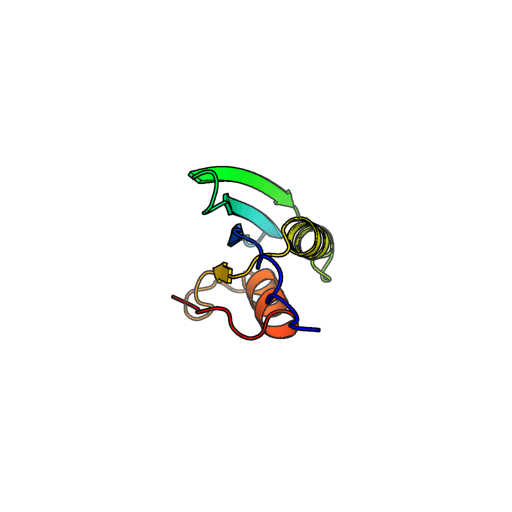C CA . ASP A 1 82 ? 6.189 -11.248 1.251 1.00 85.75 82 ASP A CA 1
ATOM 613 C C . ASP A 1 82 ? 7.458 -11.379 2.118 1.00 85.75 82 ASP A C 1
ATOM 615 O O . ASP A 1 82 ? 7.591 -12.335 2.882 1.00 85.75 82 ASP A O 1
ATOM 619 N N . LYS A 1 83 ? 8.389 -10.418 2.030 1.00 84.06 83 LYS A N 1
ATOM 620 C CA . LYS A 1 83 ? 9.637 -10.407 2.818 1.00 84.06 83 LYS A CA 1
ATOM 621 C C . LYS A 1 83 ? 9.453 -9.943 4.265 1.00 84.06 83 LYS A C 1
ATOM 623 O O . LYS A 1 83 ? 10.211 -10.382 5.125 1.00 84.06 83 LYS A O 1
ATOM 628 N N . ASN A 1 84 ? 8.521 -9.024 4.526 1.00 76.69 84 ASN A N 1
ATOM 629 C CA . ASN A 1 84 ? 8.462 -8.287 5.800 1.00 76.69 84 ASN A CA 1
ATOM 630 C C . ASN A 1 84 ? 7.212 -8.581 6.637 1.00 76.69 84 ASN A C 1
ATOM 632 O O . ASN A 1 84 ? 7.224 -8.360 7.845 1.00 76.69 84 ASN A O 1
ATOM 636 N N . TYR A 1 85 ? 6.149 -9.091 6.022 1.00 71.81 85 TYR A N 1
ATOM 637 C CA . TYR A 1 85 ? 4.877 -9.369 6.676 1.00 71.81 85 TYR A CA 1
ATOM 638 C C . TY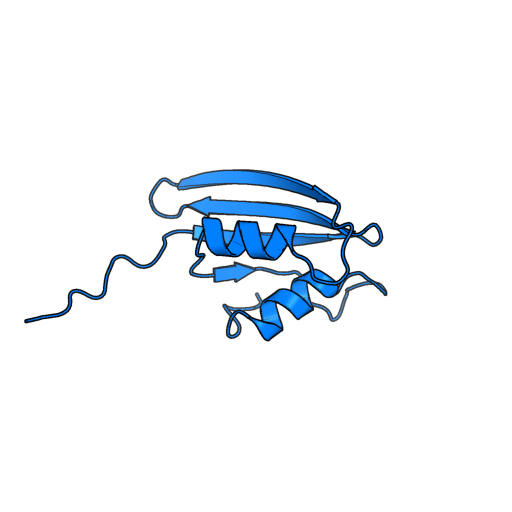R A 1 85 ? 4.533 -10.826 6.379 1.00 71.81 85 TYR A C 1
ATOM 640 O O . TYR A 1 85 ? 4.323 -11.189 5.224 1.00 71.81 85 TYR A O 1
ATOM 648 N N . GLN A 1 86 ? 4.540 -11.690 7.405 1.00 56.84 86 GLN A N 1
ATOM 649 C CA . GLN A 1 86 ? 4.233 -13.116 7.252 1.00 56.84 86 GLN A CA 1
ATOM 650 C C . GLN A 1 86 ? 2.807 -13.289 6.717 1.00 56.84 86 GLN A C 1
ATOM 652 O O . GLN A 1 86 ? 1.858 -13.331 7.490 1.00 56.84 86 GLN A O 1
ATOM 657 N N . ALA A 1 87 ? 2.685 -13.347 5.388 1.00 49.09 87 ALA A N 1
ATOM 658 C CA . ALA A 1 87 ? 1.506 -13.683 4.602 1.00 49.09 87 ALA A CA 1
ATOM 659 C C . ALA A 1 87 ? 0.170 -13.387 5.307 1.00 49.09 87 ALA A C 1
ATOM 661 O O . ALA A 1 87 ? -0.616 -14.296 5.586 1.00 49.09 87 ALA A O 1
ATOM 662 N N . SER A 1 88 ? -0.116 -12.110 5.576 1.00 46.06 88 SER A N 1
ATOM 663 C CA . SER A 1 88 ? -1.478 -11.690 5.893 1.00 46.06 88 SER A CA 1
ATOM 664 C C . SER A 1 88 ? -2.333 -11.947 4.653 1.00 46.06 88 SER A C 1
ATOM 666 O O . SER A 1 88 ? -2.306 -11.167 3.716 1.00 46.06 88 SER A O 1
ATOM 668 N N . LYS A 1 89 ? -2.997 -13.108 4.617 1.00 44.62 89 LYS A N 1
ATOM 669 C CA . LYS A 1 89 ? -4.063 -13.522 3.689 1.00 44.62 89 LYS A CA 1
ATOM 670 C C . LYS A 1 89 ? -4.025 -12.819 2.314 1.00 44.62 89 LYS A C 1
ATOM 672 O O . LYS A 1 89 ? -4.698 -11.816 2.101 1.00 44.62 89 LYS A O 1
ATOM 677 N N . LYS A 1 90 ? -3.290 -13.397 1.355 1.00 44.34 90 LYS A N 1
ATOM 678 C CA . LYS A 1 90 ? -3.532 -13.127 -0.073 1.00 44.34 90 LYS A CA 1
ATOM 679 C C . LYS A 1 90 ? -4.940 -13.647 -0.389 1.00 44.34 90 LYS A C 1
ATOM 681 O O . LYS A 1 90 ? -5.161 -14.853 -0.270 1.00 44.34 90 LYS A O 1
ATOM 686 N N . VAL A 1 91 ? -5.881 -12.751 -0.684 1.00 42.84 91 VAL A N 1
ATOM 687 C CA . VAL A 1 91 ? -7.256 -13.085 -1.101 1.00 42.84 91 VAL A CA 1
ATOM 688 C C . VAL A 1 91 ? -7.380 -12.859 -2.596 1.00 42.84 91 VAL A C 1
ATOM 690 O O . VAL A 1 91 ? -6.852 -11.826 -3.062 1.00 42.84 91 VAL A O 1
#

InterPro domains:
  IPR036678 MutS, connector domain superfamily [G3DSA:3.30.420.110] (5-89)

Mean predicted aligned error: 7.01 Å

Nearest PDB structures (foldseek):
  1b9f-assembly1_A  TM=4.356E-01  e=5.431E-03  Human immunodeficiency virus type 1 (CLONE 12)
  7t9o-assembly1_A-2  TM=4.607E-01  e=1.425E-02  Human immunodeficiency virus 1
  3wnf-assembly1_A  TM=4.426E-01  e=8.519E-03  Human immunodeficiency virus type 1 (NEW YORK-5 ISOLATE)
  4ck2-assembly1_B  TM=4.087E-01  e=9.688E-03  Human immunodeficiency virus 1
  4cje-assembly1_A  TM=3.990E-01  e=8.519E-03  Human immunodeficiency virus 1

Foldseek 3Di:
DDPPPPDQQQWEKEWWADLQQWIWIWIARNVVRDIDIDIDHDPDLLCVVVVVVCVVRVHPAYEYDDPVPDDPNGCSVVVNCVVPPVCRDHD

Sequence (91 aa):
GVTIAGDRSSFVIGLIENRAKEVGVAAFDLRSASLHLSQYIETSCSYQNTKTLLHFYDPNTVIVPPNKTAADGMVGVSELVDKNYQASKKV

Secondary structure (DSSP, 8-state):
----------EEEEEEE-TT-EEEEEEEETTTTEEEEEEEE--STT-HHHHHHHHHH--SEEE---GGGPPTT--HHHHHHHHHS------

Organism: Aegilops tauschii subsp. strangulata (NCBI:txid200361)